Protein AF-A0A839VXG0-F1 (afdb_monomer_lite)

pLDDT: mean 88.81, std 8.55, range [56.06, 95.75]

Sequence (50 aa):
MFNIIRQEQREVEDELEKEERRTAPDVGRVVALQREVTDLRRELEHYRDA

Radius of gyration: 12.21 Å; chains: 1; bounding box: 28×17×34 Å

Foldseek 3Di:
DLVVLVVVLVVLVVVLVVQVPDPDHDPVSNVVSVVSNVVSVVVNVVVVVD

Structure (mmCIF, N/CA/C/O backbone):
data_AF-A0A839VXG0-F1
#
_entry.id   AF-A0A839VXG0-F1
#
loop_
_atom_site.group_PDB
_atom_site.id
_atom_site.type_symbol
_atom_site.label_atom_id
_atom_site.label_alt_id
_atom_site.label_comp_id
_atom_site.label_asym_id
_atom_site.label_entity_id
_atom_site.label_seq_id
_atom_site.pdbx_PDB_ins_code
_atom_site.Cartn_x
_atom_site.Cartn_y
_atom_site.Cartn_z
_atom_site.occupancy
_atom_site.B_iso_or_equiv
_atom_site.auth_seq_id
_atom_site.auth_comp_id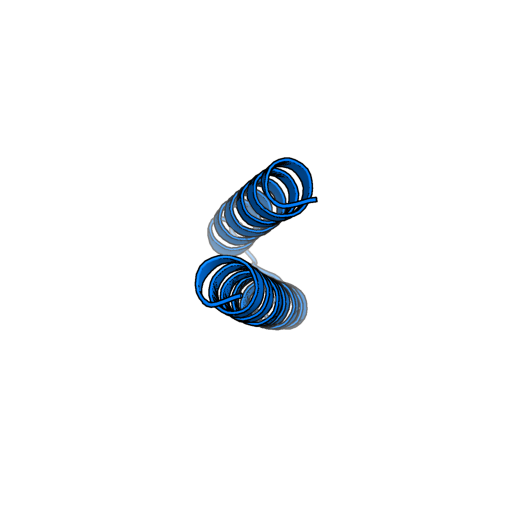
_atom_site.auth_asym_id
_atom_site.auth_atom_id
_atom_site.pdbx_PDB_model_num
ATOM 1 N N . MET A 1 1 ? 5.727 5.254 -18.854 1.00 63.12 1 MET A N 1
ATOM 2 C CA . MET A 1 1 ? 5.512 4.132 -17.917 1.00 63.12 1 MET A CA 1
ATOM 3 C C . MET A 1 1 ? 6.013 4.456 -16.511 1.00 63.12 1 MET A C 1
ATOM 5 O O . MET A 1 1 ? 5.192 4.533 -15.615 1.00 63.12 1 MET A O 1
ATOM 9 N N . PHE A 1 2 ? 7.302 4.769 -16.323 1.00 71.19 2 PHE A N 1
ATOM 10 C CA . PHE A 1 2 ? 7.920 5.020 -15.005 1.00 71.19 2 PHE A CA 1
ATOM 11 C C . PHE A 1 2 ? 7.175 6.011 -14.080 1.00 71.19 2 PHE A C 1
ATOM 13 O O . PHE A 1 2 ? 7.037 5.757 -12.889 1.00 71.19 2 P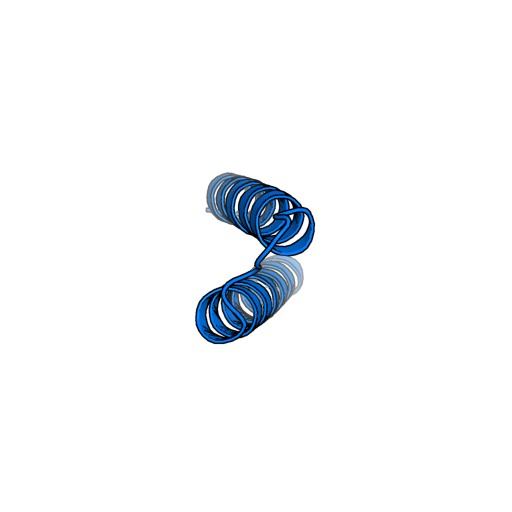HE A O 1
ATOM 20 N N . ASN A 1 3 ? 6.645 7.119 -14.619 1.00 78.56 3 ASN A N 1
ATOM 21 C CA . ASN A 1 3 ? 5.888 8.103 -13.827 1.00 78.56 3 ASN A CA 1
ATOM 22 C C . ASN A 1 3 ? 4.521 7.593 -13.336 1.00 78.56 3 ASN A C 1
ATOM 24 O O . ASN A 1 3 ? 4.055 8.055 -12.304 1.00 78.56 3 ASN A O 1
ATOM 28 N N . ILE A 1 4 ? 3.899 6.650 -14.052 1.00 84.81 4 ILE A N 1
ATOM 29 C CA . ILE A 1 4 ? 2.588 6.086 -13.690 1.00 84.81 4 ILE A CA 1
ATOM 30 C C . ILE A 1 4 ? 2.764 5.107 -12.525 1.00 84.81 4 ILE A C 1
ATOM 32 O O . ILE A 1 4 ? 2.087 5.232 -11.517 1.00 84.81 4 ILE A O 1
ATOM 36 N N . ILE A 1 5 ? 3.764 4.224 -12.605 1.00 83.00 5 ILE A N 1
ATOM 37 C CA . ILE A 1 5 ? 4.065 3.230 -11.559 1.00 83.00 5 ILE A CA 1
ATOM 38 C C . ILE A 1 5 ? 4.527 3.919 -10.260 1.00 83.00 5 ILE A C 1
ATOM 40 O O . ILE A 1 5 ? 4.153 3.526 -9.161 1.00 83.00 5 ILE A O 1
ATOM 44 N N . ARG A 1 6 ? 5.297 5.012 -10.370 1.00 86.44 6 ARG A N 1
ATOM 45 C CA . ARG A 1 6 ? 5.659 5.880 -9.230 1.00 86.44 6 ARG A CA 1
ATOM 46 C C . ARG A 1 6 ? 4.446 6.513 -8.554 1.00 86.44 6 ARG A C 1
ATOM 48 O O . ARG A 1 6 ? 4.468 6.721 -7.343 1.00 86.44 6 ARG A O 1
ATOM 55 N N . GLN A 1 7 ? 3.451 6.904 -9.344 1.00 90.50 7 GLN A N 1
ATOM 56 C CA . GLN A 1 7 ? 2.235 7.516 -8.830 1.00 90.50 7 GLN A CA 1
ATOM 57 C C . GLN A 1 7 ? 1.383 6.468 -8.112 1.00 90.50 7 GLN A C 1
ATOM 59 O O . GLN A 1 7 ? 1.038 6.679 -6.955 1.00 90.50 7 GLN A O 1
ATOM 64 N N . GLU A 1 8 ? 1.176 5.314 -8.743 1.00 91.50 8 GLU A N 1
ATOM 65 C CA . GLU A 1 8 ? 0.450 4.181 -8.167 1.00 91.50 8 GLU A CA 1
ATOM 66 C C . GLU A 1 8 ? 1.097 3.702 -6.859 1.00 91.50 8 GLU A C 1
ATOM 68 O O . GLU A 1 8 ? 0.420 3.578 -5.844 1.00 91.50 8 GLU A O 1
ATOM 73 N N . GLN A 1 9 ? 2.431 3.583 -6.817 1.00 90.88 9 GLN A N 1
ATOM 74 C CA . GLN A 1 9 ? 3.165 3.259 -5.588 1.00 90.88 9 GLN A CA 1
ATOM 75 C C . GLN A 1 9 ? 2.841 4.223 -4.443 1.00 90.88 9 GLN A C 1
ATOM 77 O O . GLN A 1 9 ? 2.604 3.785 -3.320 1.00 90.88 9 GLN A O 1
ATOM 82 N N . ARG A 1 10 ? 2.816 5.532 -4.718 1.00 92.69 10 ARG A N 1
ATOM 83 C CA . ARG A 1 10 ? 2.500 6.538 -3.700 1.00 92.69 10 ARG A CA 1
ATOM 84 C C . ARG A 1 10 ? 1.052 6.418 -3.221 1.00 92.69 10 ARG A C 1
ATOM 86 O O . ARG A 1 10 ? 0.800 6.646 -2.043 1.00 92.69 10 ARG A O 1
ATOM 93 N N . GLU A 1 11 ? 0.118 6.103 -4.111 1.00 94.88 11 GLU A N 1
ATOM 94 C CA . GLU A 1 11 ? -1.295 5.927 -3.758 1.00 94.88 11 GLU A CA 1
ATOM 95 C C . GLU A 1 11 ? -1.498 4.700 -2.859 1.00 94.88 11 GLU A C 1
ATOM 97 O O . GLU A 1 11 ? -2.170 4.802 -1.832 1.00 94.88 11 GLU A O 1
ATOM 102 N N . VAL A 1 12 ? -0.844 3.580 -3.177 1.00 94.00 12 VAL A N 1
ATOM 103 C CA . VAL A 1 12 ? -0.889 2.357 -2.360 1.00 94.00 12 VAL A CA 1
ATOM 104 C C . VAL A 1 12 ? -0.197 2.565 -1.006 1.00 94.00 12 VAL A C 1
ATOM 106 O O . VAL A 1 12 ? -0.716 2.125 0.018 1.00 94.00 12 VAL A O 1
ATOM 109 N N . GLU A 1 13 ? 0.941 3.270 -0.962 1.00 93.81 13 GLU A N 1
ATOM 110 C CA . GLU A 1 13 ? 1.623 3.615 0.298 1.00 93.81 13 GLU A CA 1
ATOM 111 C C . GLU A 1 13 ? 0.765 4.539 1.188 1.00 93.81 13 GLU A C 1
ATOM 113 O O . GLU A 1 13 ? 0.721 4.354 2.405 1.00 93.81 13 GLU A O 1
ATOM 118 N N . ASP A 1 14 ? 0.044 5.499 0.600 1.00 95.75 14 ASP A N 1
ATOM 119 C CA . ASP A 1 14 ? -0.876 6.385 1.327 1.00 95.75 14 ASP A CA 1
ATOM 120 C C . ASP A 1 14 ? -2.111 5.626 1.847 1.00 95.75 14 ASP A C 1
ATOM 122 O O . ASP A 1 14 ? -2.556 5.846 2.979 1.00 95.75 14 ASP A O 1
ATOM 126 N N . GLU A 1 15 ? -2.645 4.686 1.062 1.00 94.12 15 GLU A N 1
ATOM 127 C CA . GLU A 1 15 ? -3.745 3.824 1.499 1.00 94.12 15 GLU A CA 1
ATOM 128 C C . GLU A 1 15 ? -3.31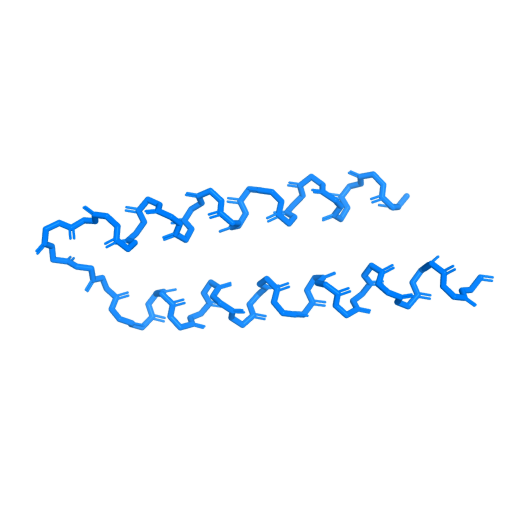3 2.866 2.618 1.00 94.12 15 GLU A C 1
ATOM 130 O O . GLU A 1 15 ? -4.054 2.693 3.590 1.00 94.12 15 GLU A O 1
ATOM 135 N N . LEU A 1 16 ? -2.101 2.310 2.532 1.00 93.31 16 LEU A N 1
ATOM 136 C CA . LEU A 1 16 ? -1.508 1.485 3.583 1.00 93.31 16 LEU A CA 1
ATOM 137 C C . LEU A 1 16 ? -1.376 2.276 4.886 1.00 93.31 16 LEU A C 1
ATOM 139 O O . LEU A 1 16 ? -1.872 1.829 5.920 1.00 93.31 16 LEU A O 1
ATOM 143 N N . GLU A 1 17 ? -0.803 3.481 4.830 1.00 93.88 17 GLU A N 1
ATOM 144 C CA . GLU A 1 17 ? -0.661 4.346 6.005 1.00 93.88 17 GLU A CA 1
ATOM 145 C C . GLU A 1 17 ? -2.027 4.664 6.638 1.00 93.88 17 GLU A C 1
ATOM 147 O O . GLU A 1 17 ? -2.181 4.658 7.865 1.00 93.88 17 GLU A O 1
ATOM 152 N N . LYS A 1 18 ? -3.043 4.933 5.811 1.00 94.25 18 LYS A N 1
ATOM 153 C CA . LYS A 1 18 ? -4.408 5.186 6.283 1.00 94.25 18 LYS A CA 1
ATOM 154 C C . LYS A 1 18 ? -5.025 3.960 6.938 1.00 94.25 18 LYS A C 1
ATOM 156 O O . LYS A 1 18 ? -5.672 4.122 7.971 1.00 94.25 18 LYS A O 1
ATOM 161 N N . GLU A 1 19 ? -4.863 2.775 6.354 1.00 93.38 19 GLU A N 1
ATOM 162 C CA . GLU A 1 19 ? -5.406 1.527 6.895 1.00 93.38 19 GLU A CA 1
ATOM 163 C C . GLU A 1 19 ? -4.726 1.162 8.219 1.00 93.38 19 GLU A C 1
ATOM 165 O O . GLU A 1 19 ? -5.422 0.865 9.187 1.00 93.38 19 GLU A O 1
ATOM 170 N N . GLU A 1 20 ? -3.399 1.290 8.313 1.00 91.19 20 GLU A N 1
ATOM 171 C CA . GLU A 1 20 ? -2.629 1.031 9.539 1.00 91.19 20 GLU A CA 1
ATOM 172 C C . GLU A 1 20 ? -2.976 1.997 10.681 1.00 91.19 20 GLU A C 1
ATOM 174 O O . GLU A 1 20 ? -2.933 1.620 11.853 1.00 91.19 20 GLU A O 1
ATOM 179 N N . ARG A 1 21 ? -3.359 3.240 10.364 1.00 93.69 21 ARG A N 1
ATOM 180 C CA . ARG A 1 21 ? -3.778 4.245 11.357 1.00 93.69 21 ARG A CA 1
ATOM 181 C C . ARG A 1 21 ? -5.223 4.093 11.833 1.00 93.69 21 ARG A C 1
ATOM 183 O O . ARG A 1 21 ? -5.642 4.836 12.727 1.00 93.69 21 ARG A O 1
ATOM 190 N N . ARG A 1 22 ? -6.013 3.180 11.261 1.00 92.56 22 ARG A N 1
ATOM 191 C CA . ARG A 1 22 ? -7.389 2.948 11.723 1.00 92.56 22 ARG A CA 1
ATOM 192 C C . ARG A 1 22 ? -7.395 2.351 13.124 1.00 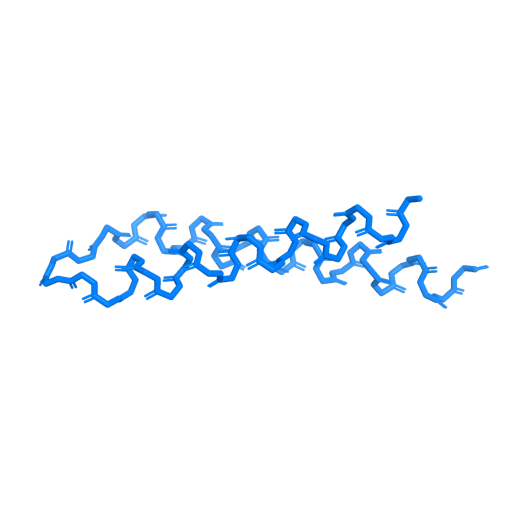92.56 22 ARG A C 1
ATOM 194 O O . ARG A 1 22 ? -6.540 1.560 13.494 1.00 92.56 22 ARG A O 1
ATOM 201 N N . THR A 1 23 ? -8.426 2.686 13.897 1.00 89.06 23 THR A N 1
ATOM 202 C CA . THR A 1 23 ? -8.633 2.148 15.254 1.00 89.06 23 THR A CA 1
ATOM 203 C C . THR A 1 23 ? -8.836 0.627 15.264 1.00 89.06 23 THR A C 1
ATOM 205 O O . THR A 1 23 ? -8.521 -0.028 16.251 1.00 89.06 23 THR A O 1
ATOM 208 N N . ALA A 1 24 ? -9.345 0.069 14.164 1.00 91.94 24 ALA A N 1
ATOM 209 C CA . ALA A 1 24 ? -9.455 -1.364 13.920 1.00 91.94 24 ALA A CA 1
ATOM 210 C C . ALA A 1 24 ? -9.000 -1.640 12.474 1.00 91.94 24 ALA A C 1
ATOM 212 O O . ALA A 1 24 ? -9.832 -1.586 11.566 1.00 91.94 24 ALA A O 1
ATOM 213 N N . PRO A 1 25 ? -7.692 -1.830 12.240 1.00 88.88 25 PRO A N 1
ATOM 214 C CA . PRO A 1 25 ? -7.164 -2.061 10.901 1.00 88.88 25 PRO A CA 1
ATOM 215 C C . PRO A 1 25 ? -7.579 -3.444 10.394 1.00 88.88 25 PRO A C 1
ATOM 217 O O . PRO A 1 25 ? -7.535 -4.431 11.138 1.00 88.88 25 PRO A O 1
ATOM 220 N N . ASP A 1 26 ? -7.946 -3.533 9.115 1.00 94.12 26 ASP A N 1
ATOM 221 C CA . ASP A 1 26 ? -8.119 -4.829 8.466 1.00 94.12 26 ASP A CA 1
ATOM 222 C C . ASP A 1 26 ? -6.738 -5.410 8.133 1.00 94.12 26 ASP A C 1
ATOM 224 O O . ASP A 1 26 ? -6.063 -4.985 7.195 1.00 94.12 26 ASP A O 1
ATOM 228 N N . VAL A 1 27 ? -6.308 -6.397 8.921 1.00 92.75 27 VAL A N 1
ATOM 229 C CA . VAL A 1 27 ? -5.002 -7.054 8.760 1.00 92.75 27 VAL A CA 1
ATOM 230 C C . VAL A 1 27 ? -4.854 -7.687 7.372 1.00 92.75 27 VAL A C 1
ATOM 232 O O . VAL A 1 27 ? -3.765 -7.655 6.801 1.00 92.75 27 VAL A O 1
ATOM 235 N N . GLY A 1 28 ? -5.932 -8.232 6.801 1.00 94.88 28 GLY A N 1
ATOM 236 C CA . GLY A 1 28 ? -5.907 -8.800 5.454 1.00 94.88 28 GLY A CA 1
ATOM 237 C C . GLY A 1 28 ? -5.646 -7.728 4.399 1.00 94.88 28 GLY A C 1
ATOM 238 O O . GLY A 1 28 ? -4.833 -7.934 3.495 1.00 94.88 28 GLY A O 1
ATOM 239 N N . ARG A 1 29 ? -6.269 -6.556 4.559 1.00 92.69 29 ARG A N 1
ATOM 240 C CA . ARG A 1 29 ? -6.046 -5.399 3.686 1.00 92.69 29 ARG A CA 1
ATOM 241 C C . ARG A 1 29 ? -4.643 -4.816 3.835 1.00 92.69 29 ARG A C 1
ATOM 243 O O . ARG A 1 29 ? -4.006 -4.546 2.823 1.00 92.69 29 ARG A O 1
ATOM 250 N N . VAL A 1 30 ? -4.131 -4.691 5.059 1.00 93.62 30 VAL A N 1
ATOM 251 C CA . VAL A 1 30 ? -2.752 -4.236 5.318 1.00 93.62 30 VAL A CA 1
ATOM 252 C C . VAL A 1 30 ? -1.738 -5.152 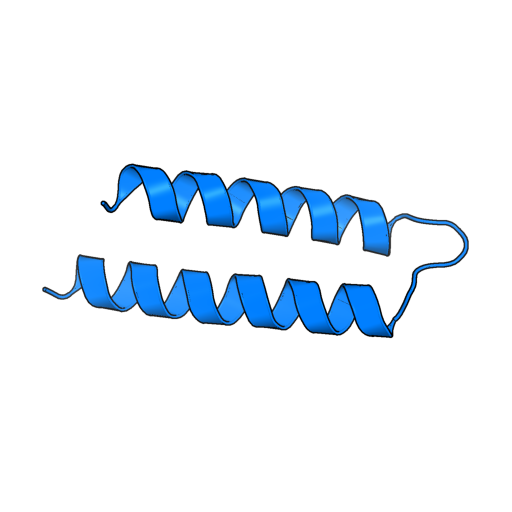4.625 1.00 93.62 30 VAL A C 1
ATOM 254 O O . V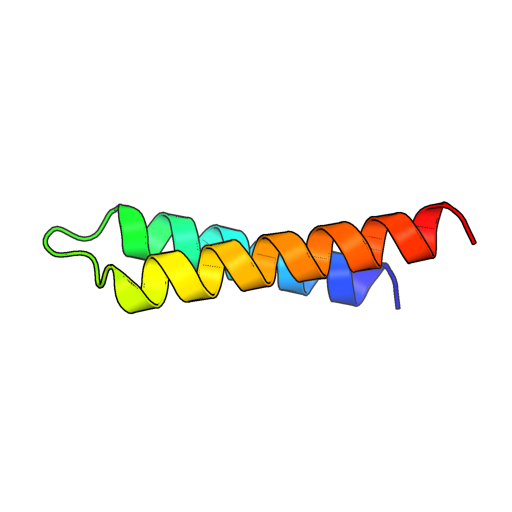AL A 1 30 ? -0.851 -4.671 3.924 1.00 93.62 30 VAL A O 1
ATOM 257 N N . VAL A 1 31 ? -1.896 -6.473 4.752 1.00 94.69 31 VAL A N 1
ATOM 258 C CA . VAL A 1 31 ? -1.004 -7.450 4.103 1.00 94.69 31 VAL A CA 1
ATOM 259 C C . VAL A 1 31 ? -1.106 -7.384 2.575 1.00 94.69 31 VAL A C 1
ATOM 261 O O . VAL A 1 31 ? -0.086 -7.487 1.892 1.00 94.69 31 VAL A O 1
ATOM 264 N N . ALA A 1 32 ? -2.309 -7.195 2.027 1.00 95.31 32 ALA A N 1
ATOM 265 C CA . ALA A 1 32 ? -2.501 -7.030 0.587 1.00 95.31 32 ALA A CA 1
ATOM 266 C C . ALA A 1 32 ? -1.790 -5.772 0.060 1.00 95.31 32 ALA A C 1
ATOM 268 O O . ALA A 1 32 ? -1.007 -5.869 -0.883 1.00 95.31 32 ALA A O 1
ATOM 269 N N . LEU A 1 33 ? -1.976 -4.630 0.729 1.00 94.38 33 LEU A N 1
ATOM 270 C CA . LEU A 1 33 ? -1.340 -3.360 0.369 1.00 94.38 33 LEU A CA 1
ATOM 271 C C . LEU A 1 33 ? 0.191 -3.432 0.482 1.00 94.38 33 LEU A C 1
ATOM 273 O O . LEU A 1 33 ? 0.900 -2.993 -0.419 1.00 94.38 33 LEU A O 1
ATOM 277 N N . GLN A 1 34 ? 0.733 -4.059 1.532 1.00 93.31 34 GLN A N 1
ATOM 278 C CA . GLN A 1 34 ? 2.183 -4.270 1.663 1.00 93.31 34 GLN A CA 1
ATOM 279 C C . GLN A 1 34 ? 2.769 -5.113 0.523 1.00 93.31 34 GLN A C 1
ATOM 281 O O . GLN A 1 34 ? 3.889 -4.858 0.060 1.00 93.31 34 GLN A O 1
ATOM 286 N N . ARG A 1 35 ? 2.025 -6.124 0.064 1.00 95.50 35 ARG A N 1
ATOM 287 C CA . ARG A 1 35 ? 2.435 -6.949 -1.073 1.00 95.50 35 ARG A CA 1
ATOM 288 C C . ARG A 1 35 ? 2.443 -6.134 -2.363 1.00 95.50 35 ARG A C 1
ATOM 290 O O . ARG A 1 35 ? 3.432 -6.180 -3.086 1.00 95.50 35 ARG A O 1
ATOM 297 N N . GLU A 1 36 ? 1.409 -5.335 -2.586 1.00 94.50 36 GLU A N 1
ATOM 298 C CA . GLU A 1 36 ? 1.284 -4.464 -3.756 1.00 94.50 36 GLU A CA 1
ATOM 299 C C . GLU A 1 36 ? 2.403 -3.410 -3.819 1.00 94.50 36 GLU A C 1
ATOM 301 O O . GLU A 1 36 ? 3.053 -3.266 -4.853 1.00 94.50 36 GLU A O 1
ATOM 306 N N . VAL A 1 37 ? 2.756 -2.775 -2.691 1.00 92.56 37 VAL A N 1
ATOM 307 C CA . VAL A 1 37 ? 3.933 -1.882 -2.610 1.00 92.56 37 VAL A CA 1
ATOM 308 C C . VAL A 1 37 ? 5.222 -2.615 -2.990 1.00 92.56 37 VAL A C 1
ATOM 310 O O . VAL A 1 37 ? 6.080 -2.052 -3.672 1.00 92.56 37 VAL A O 1
ATOM 313 N N . THR A 1 38 ? 5.381 -3.863 -2.544 1.00 93.19 38 THR A N 1
ATOM 314 C CA . THR A 1 38 ? 6.577 -4.671 -2.826 1.00 93.19 38 THR A CA 1
ATOM 315 C C . THR A 1 38 ? 6.674 -5.035 -4.307 1.00 93.19 38 THR A C 1
ATOM 317 O O . THR A 1 38 ? 7.749 -4.908 -4.896 1.00 93.19 38 THR A O 1
ATOM 320 N N . ASP A 1 39 ? 5.561 -5.437 -4.919 1.00 93.94 39 ASP A N 1
ATOM 321 C CA . ASP A 1 39 ? 5.494 -5.747 -6.347 1.00 93.94 39 ASP A CA 1
ATOM 322 C C . ASP A 1 39 ? 5.771 -4.491 -7.199 1.00 93.94 39 ASP A C 1
ATOM 324 O O . ASP A 1 39 ? 6.614 -4.538 -8.100 1.00 93.94 39 ASP A O 1
ATOM 328 N N . LEU A 1 40 ? 5.193 -3.337 -6.842 1.00 91.19 40 LEU A N 1
ATOM 329 C CA . LEU A 1 40 ? 5.453 -2.054 -7.512 1.00 91.19 40 LEU A CA 1
ATOM 330 C C . LEU A 1 40 ? 6.905 -1.586 -7.358 1.00 91.19 40 LEU A C 1
ATOM 332 O O . LEU A 1 40 ? 7.497 -1.076 -8.311 1.00 91.19 40 LEU A O 1
ATOM 336 N N . ARG A 1 41 ? 7.521 -1.778 -6.181 1.00 89.25 41 ARG A N 1
ATOM 337 C CA . ARG A 1 41 ? 8.957 -1.499 -5.976 1.00 89.25 41 ARG A CA 1
ATOM 338 C C . ARG A 1 41 ? 9.814 -2.325 -6.919 1.00 89.25 41 ARG A C 1
ATOM 340 O O . ARG A 1 41 ? 10.667 -1.763 -7.601 1.00 89.25 41 ARG A O 1
ATOM 347 N N . ARG A 1 42 ? 9.538 -3.625 -7.002 1.00 90.50 42 ARG A N 1
ATOM 348 C CA . ARG A 1 42 ? 10.282 -4.542 -7.863 1.00 90.50 42 ARG A CA 1
ATOM 349 C C . ARG A 1 42 ? 10.134 -4.185 -9.339 1.00 90.50 42 ARG A C 1
ATOM 351 O O . ARG A 1 42 ? 11.106 -4.258 -10.089 1.00 90.50 42 ARG A O 1
ATOM 358 N N . GLU A 1 43 ? 8.937 -3.785 -9.755 1.00 89.00 43 GLU A N 1
ATOM 359 C CA . GLU A 1 43 ? 8.692 -3.330 -11.119 1.00 89.00 43 GLU A CA 1
ATOM 360 C C . GLU A 1 43 ? 9.460 -2.028 -11.423 1.00 89.00 43 GLU A C 1
ATOM 362 O O . GLU A 1 43 ? 10.122 -1.925 -12.457 1.00 89.00 43 GLU A O 1
ATOM 367 N N . LEU A 1 44 ? 9.473 -1.063 -10.496 1.00 86.62 44 LEU A N 1
ATOM 368 C CA . LEU A 1 44 ? 10.267 0.165 -10.629 1.00 86.62 44 LEU A CA 1
ATOM 369 C C . LEU A 1 44 ? 11.775 -0.093 -10.683 1.00 86.62 44 LEU A C 1
ATOM 371 O O . LEU A 1 44 ? 12.471 0.589 -11.435 1.00 86.62 44 LEU A O 1
ATOM 375 N N . GLU A 1 45 ? 12.280 -1.044 -9.896 1.00 86.69 45 GLU A N 1
ATOM 376 C CA . GLU A 1 45 ? 13.676 -1.489 -9.959 1.00 86.69 45 GLU A CA 1
ATOM 377 C C . GLU A 1 45 ? 13.986 -2.093 -11.333 1.00 86.69 45 GLU A C 1
ATOM 379 O O . GLU A 1 45 ? 14.962 -1.703 -11.968 1.00 86.69 45 GLU A O 1
ATOM 384 N N . HIS A 1 46 ? 13.104 -2.949 -11.857 1.00 85.25 46 HIS A N 1
ATOM 385 C CA . HIS A 1 46 ? 13.276 -3.546 -13.180 1.00 85.25 46 HIS A CA 1
ATOM 386 C C . HIS A 1 46 ? 13.333 -2.502 -14.307 1.00 85.25 46 HIS A C 1
ATOM 388 O O . HIS A 1 46 ? 14.185 -2.600 -15.185 1.00 85.25 46 HIS A O 1
ATOM 394 N N . TYR A 1 47 ? 12.480 -1.473 -14.265 1.00 80.06 47 TYR A N 1
ATOM 395 C CA . TYR A 1 47 ? 12.515 -0.374 -15.239 1.00 80.06 47 TYR A CA 1
ATOM 396 C C . TYR A 1 47 ? 13.693 0.591 -15.057 1.00 80.06 47 TYR A C 1
ATOM 398 O O . TYR A 1 47 ? 13.957 1.389 -15.954 1.00 80.06 47 TYR A O 1
ATOM 406 N N . ARG A 1 48 ? 14.356 0.589 -13.897 1.00 74.12 48 ARG A N 1
ATOM 407 C CA . ARG A 1 48 ? 15.520 1.442 -13.625 1.00 74.12 48 ARG A CA 1
ATOM 408 C C . ARG A 1 48 ? 16.826 0.809 -14.108 1.00 74.12 48 ARG A C 1
ATOM 410 O O . ARG A 1 48 ? 17.746 1.549 -14.450 1.00 74.12 48 ARG A O 1
ATOM 417 N N . ASP A 1 49 ? 16.893 -0.519 -14.108 1.00 68.69 49 ASP A N 1
ATOM 418 C CA . ASP A 1 49 ? 18.040 -1.309 -14.571 1.00 68.69 49 ASP A CA 1
ATOM 419 C C . ASP A 1 49 ? 17.987 -1.669 -16.075 1.00 68.69 49 ASP A C 1
ATOM 421 O O . ASP A 1 49 ? 18.961 -2.211 -16.600 1.00 68.69 49 ASP A O 1
ATOM 425 N N . ALA A 1 50 ? 16.880 -1.369 -16.768 1.00 56.06 50 ALA A N 1
ATOM 426 C CA . ALA A 1 50 ? 16.685 -1.574 -18.212 1.00 56.06 50 ALA A CA 1
ATOM 427 C C . ALA A 1 50 ? 17.004 -0.316 -19.040 1.00 56.06 50 ALA A C 1
ATOM 429 O O . ALA A 1 50 ? 17.563 -0.479 -20.150 1.00 56.06 50 ALA A O 1
#

Secondary structure (DSSP, 8-state):
-HHHHHHHHHHHHHHHHHHHTSSS--HHHHHHHHHHHHHHHHHHHHHHH-